Protein AF-A0A7S2DT26-F1 (afdb_monomer_lite)

Sequence (123 aa):
NGLSMVRISCQDLDKTTYVPGNEETNHKNLQAMVAFEALERGGTHLAVFVTGNNVAMAQVKATEMMAGDLSLSSRFADLTRQPGVYSNGALVKGLAGEKLEDFCRALPASFVASLVDAIVECP

Structure (mmCIF, N/CA/C/O backbone):
data_AF-A0A7S2DT26-F1
#
_entry.id   AF-A0A7S2DT26-F1
#
loop_
_atom_site.group_PDB
_atom_site.id
_atom_site.type_symbol
_atom_site.label_atom_id
_atom_site.label_alt_id
_atom_site.label_comp_id
_atom_site.label_asym_id
_atom_site.label_entity_id
_atom_site.label_seq_id
_atom_site.pdbx_PDB_ins_code
_atom_site.Cartn_x
_atom_site.Cartn_y
_atom_site.Cartn_z
_atom_site.occupancy
_atom_site.B_iso_or_equiv
_atom_site.auth_seq_id
_atom_site.auth_comp_id
_atom_site.auth_asym_id
_atom_site.auth_atom_id
_atom_site.pdbx_PDB_model_num
ATOM 1 N N . ASN A 1 1 ? -25.886 2.739 18.017 1.00 41.56 1 ASN A N 1
ATOM 2 C CA . ASN A 1 1 ? -25.414 3.419 16.784 1.00 41.56 1 ASN A CA 1
ATOM 3 C C . ASN A 1 1 ? -23.882 3.463 16.701 1.00 41.56 1 ASN A C 1
ATOM 5 O O . ASN A 1 1 ? -23.321 4.514 16.439 1.00 41.56 1 ASN A O 1
ATOM 9 N N . GLY A 1 2 ? -23.198 2.334 16.945 1.00 38.59 2 GLY A N 1
ATOM 10 C CA . GLY A 1 2 ? -21.760 2.289 17.277 1.00 38.59 2 GLY A CA 1
ATOM 11 C C . GLY A 1 2 ? -20.786 1.969 16.137 1.00 38.59 2 GLY A C 1
ATOM 12 O O . GLY A 1 2 ? -19.609 1.785 16.405 1.00 38.59 2 GLY A O 1
ATOM 13 N N . LEU A 1 3 ? -21.234 1.912 14.879 1.00 48.62 3 LEU A N 1
ATOM 14 C CA . LEU A 1 3 ? -20.340 1.811 13.712 1.00 48.62 3 LEU A CA 1
ATOM 15 C C . LEU A 1 3 ? -19.886 3.202 13.247 1.00 48.62 3 LEU A C 1
ATOM 17 O O . LEU A 1 3 ? -19.855 3.477 12.051 1.00 48.62 3 LEU A O 1
ATOM 21 N N . SER A 1 4 ? -19.623 4.122 14.178 1.00 49.50 4 SER A N 1
ATOM 22 C CA . SER A 1 4 ? -19.264 5.504 13.864 1.00 49.50 4 SER A CA 1
ATOM 23 C C . SER A 1 4 ? -17.922 5.568 13.120 1.00 49.50 4 SER A C 1
ATOM 25 O O . SER A 1 4 ? -16.864 5.694 13.724 1.00 49.50 4 SER A O 1
ATOM 27 N N . MET A 1 5 ? -18.051 5.483 11.793 1.00 70.50 5 MET A N 1
ATOM 28 C CA . MET A 1 5 ? -17.205 5.956 10.698 1.00 70.50 5 MET A CA 1
ATOM 29 C C . MET A 1 5 ? -15.756 5.456 10.658 1.00 70.50 5 MET A C 1
ATOM 31 O O . MET A 1 5 ? -14.813 6.210 10.867 1.00 70.50 5 MET A O 1
ATOM 35 N N . VAL A 1 6 ? -15.571 4.198 10.255 1.00 75.19 6 VAL A N 1
ATOM 36 C CA . VAL A 1 6 ? -14.310 3.777 9.623 1.00 75.19 6 VAL A CA 1
ATOM 37 C C . VAL A 1 6 ? -14.345 4.233 8.162 1.00 75.19 6 VAL A C 1
ATOM 39 O O . VAL A 1 6 ? -15.302 3.907 7.458 1.00 75.19 6 VAL A O 1
ATOM 42 N N . ARG A 1 7 ? -13.331 4.965 7.683 1.00 84.19 7 ARG A N 1
ATOM 43 C CA . ARG A 1 7 ? -13.142 5.197 6.238 1.00 84.19 7 ARG A CA 1
ATOM 44 C C . ARG A 1 7 ? -11.876 4.506 5.766 1.00 84.19 7 ARG A C 1
ATOM 46 O O . ARG A 1 7 ? -10.820 4.636 6.378 1.00 84.19 7 ARG A O 1
ATOM 53 N N . ILE A 1 8 ? -11.998 3.797 4.654 1.00 86.38 8 ILE A N 1
ATOM 54 C CA . ILE A 1 8 ? -10.911 3.024 4.066 1.00 86.38 8 ILE A CA 1
ATOM 55 C C . ILE A 1 8 ? -10.640 3.585 2.672 1.00 86.38 8 ILE A C 1
ATOM 57 O O . ILE A 1 8 ? -11.558 3.707 1.863 1.00 86.38 8 ILE A O 1
ATOM 61 N N . SER A 1 9 ? -9.389 3.945 2.408 1.00 90.06 9 SER A N 1
ATOM 62 C CA . SER A 1 9 ? -8.878 4.292 1.086 1.00 90.06 9 SER A CA 1
ATOM 63 C C . SER A 1 9 ? -8.171 3.066 0.519 1.00 90.06 9 SER A C 1
ATOM 65 O O . SER A 1 9 ? -7.118 2.669 1.013 1.00 90.06 9 SER A O 1
ATOM 67 N N . CYS A 1 10 ? -8.770 2.441 -0.491 1.00 91.88 10 CYS A N 1
ATOM 68 C CA . CYS A 1 10 ? -8.183 1.309 -1.199 1.00 91.88 10 CYS A CA 1
ATOM 69 C C . CYS A 1 10 ? -7.481 1.823 -2.450 1.00 91.88 10 CYS A C 1
ATOM 71 O O . CYS A 1 10 ? -8.142 2.389 -3.321 1.00 91.88 10 CYS A O 1
ATOM 73 N N . GLN A 1 11 ? -6.167 1.636 -2.544 1.00 92.56 11 GLN A N 1
ATOM 74 C CA . GLN A 1 11 ? -5.391 2.150 -3.666 1.00 92.56 11 GLN A CA 1
ATOM 75 C C . GLN A 1 11 ? -4.721 1.027 -4.432 1.00 92.56 11 GLN A C 1
ATOM 77 O O . GLN A 1 11 ? -3.982 0.231 -3.850 1.00 92.56 11 GLN A O 1
ATOM 82 N N . ASP A 1 12 ? -4.981 0.983 -5.738 1.00 95.00 12 ASP A N 1
ATOM 83 C CA . ASP A 1 12 ? -4.202 0.128 -6.617 1.00 95.00 12 ASP A CA 1
ATOM 84 C C . ASP A 1 12 ? -2.724 0.544 -6.581 1.00 95.00 12 ASP A C 1
ATOM 86 O O . ASP A 1 12 ? -2.408 1.731 -6.499 1.00 95.00 12 ASP A O 1
ATOM 90 N N . LEU A 1 13 ? -1.805 -0.419 -6.615 1.00 93.69 13 LEU A N 1
ATOM 91 C CA . LEU A 1 13 ? -0.381 -0.106 -6.517 1.00 93.69 13 LEU A CA 1
ATOM 92 C C . LEU A 1 13 ? 0.190 0.330 -7.869 1.00 93.69 13 LEU A C 1
ATOM 94 O O . LEU A 1 13 ? 0.686 1.444 -7.994 1.00 93.69 13 LEU A O 1
ATOM 98 N N . ASP A 1 14 ? 0.152 -0.527 -8.885 1.00 92.38 14 ASP A N 1
ATOM 99 C CA . ASP A 1 14 ? 0.876 -0.280 -10.135 1.00 92.38 14 ASP A CA 1
ATOM 100 C C . ASP A 1 14 ? 0.198 0.766 -11.014 1.00 92.38 14 ASP A C 1
ATOM 102 O O . ASP A 1 14 ? -0.971 0.642 -11.350 1.00 92.38 14 ASP A O 1
ATOM 106 N N . LYS A 1 15 ? 0.960 1.769 -11.462 1.00 88.00 15 LYS A N 1
ATOM 107 C CA . LYS A 1 15 ? 0.485 2.880 -12.311 1.00 88.00 15 LYS A CA 1
ATOM 108 C C . LYS A 1 15 ? -0.608 3.749 -11.670 1.00 88.00 15 LYS A C 1
ATOM 110 O O . LYS A 1 15 ? -1.123 4.639 -12.344 1.00 88.00 15 LYS A O 1
ATOM 115 N N . THR A 1 16 ? -0.907 3.530 -10.391 1.00 89.12 16 THR A N 1
ATOM 116 C CA . THR A 1 16 ? -1.846 4.324 -9.595 1.00 89.12 16 THR A CA 1
ATOM 117 C C . THR A 1 16 ? -1.086 4.993 -8.452 1.00 89.12 16 THR A C 1
ATOM 119 O O . THR A 1 16 ? -0.749 6.171 -8.560 1.00 89.12 16 THR A O 1
ATOM 122 N N . THR A 1 17 ? -0.730 4.257 -7.393 1.00 91.25 17 THR A N 1
ATOM 123 C CA . THR A 1 17 ? 0.094 4.809 -6.305 1.00 91.25 17 THR A CA 1
ATOM 124 C C . THR A 1 17 ? 1.587 4.798 -6.655 1.00 91.25 17 THR A C 1
ATOM 126 O O . THR A 1 17 ? 2.288 5.769 -6.379 1.00 91.25 17 THR A O 1
ATOM 129 N N . TYR A 1 18 ? 2.075 3.731 -7.290 1.00 94.50 18 TYR A N 1
ATOM 130 C CA . TYR A 1 18 ? 3.447 3.583 -7.775 1.00 94.50 18 TYR A CA 1
ATOM 131 C C . TYR A 1 18 ? 3.538 3.879 -9.275 1.00 94.50 18 TYR A C 1
ATOM 133 O O . TYR A 1 18 ? 2.972 3.172 -10.112 1.00 94.50 18 TYR A O 1
ATOM 141 N N . VAL A 1 19 ? 4.311 4.899 -9.622 1.00 93.50 19 VAL A N 1
ATOM 142 C CA . VAL A 1 19 ? 4.629 5.335 -10.978 1.00 93.50 19 VAL A CA 1
ATOM 143 C C . VAL A 1 19 ? 6.121 5.071 -11.236 1.00 93.50 19 VAL A C 1
ATOM 145 O O . VAL A 1 19 ? 6.978 5.744 -10.651 1.00 93.50 19 VAL A O 1
ATOM 148 N N . PRO A 1 20 ? 6.470 4.095 -12.097 1.00 90.38 20 PRO A N 1
ATOM 149 C CA . PRO A 1 20 ? 7.861 3.776 -12.405 1.00 90.38 20 PRO A CA 1
ATOM 150 C C . PRO A 1 20 ? 8.636 4.998 -12.910 1.00 90.38 20 PRO A C 1
ATOM 152 O O . PRO A 1 20 ? 8.166 5.713 -13.794 1.00 90.38 20 PRO A O 1
ATOM 155 N N . GLY A 1 21 ? 9.829 5.228 -12.357 1.00 87.69 21 GLY A N 1
ATOM 156 C CA . GLY A 1 21 ? 10.709 6.331 -12.762 1.00 87.69 21 GLY A CA 1
ATOM 157 C C . GLY A 1 21 ? 10.255 7.730 -12.324 1.00 87.69 21 GLY A C 1
ATOM 158 O O . GLY A 1 21 ? 10.843 8.711 -12.770 1.00 87.69 21 GLY A O 1
ATOM 159 N N . ASN A 1 22 ? 9.231 7.846 -11.470 1.00 91.69 22 ASN A N 1
ATOM 160 C CA . ASN A 1 22 ? 8.744 9.128 -10.960 1.00 91.69 22 ASN A CA 1
ATOM 161 C C . ASN A 1 22 ? 8.762 9.160 -9.423 1.00 91.69 22 ASN A C 1
ATOM 163 O O . ASN A 1 22 ? 7.729 9.046 -8.760 1.00 91.69 22 ASN A O 1
ATOM 167 N N . GLU A 1 23 ? 9.965 9.302 -8.863 1.00 89.50 23 GLU A N 1
ATOM 168 C CA . GLU A 1 23 ? 10.220 9.300 -7.415 1.00 89.50 23 GLU A CA 1
ATOM 169 C C . GLU A 1 23 ? 9.430 10.384 -6.672 1.00 89.50 23 GLU A C 1
ATOM 171 O O . GLU A 1 23 ? 8.857 10.115 -5.619 1.00 89.50 23 GLU A O 1
ATOM 176 N N . GLU A 1 24 ? 9.320 11.586 -7.243 1.00 90.56 24 GLU A N 1
ATOM 177 C CA . GLU A 1 24 ? 8.575 12.690 -6.631 1.00 90.56 24 GLU A CA 1
ATOM 178 C C . GLU A 1 24 ? 7.084 12.355 -6.476 1.00 90.56 24 GLU A C 1
ATOM 180 O O . GLU A 1 24 ? 6.495 12.585 -5.418 1.00 90.56 24 GLU A O 1
ATOM 185 N N . THR A 1 25 ? 6.463 11.794 -7.518 1.00 91.81 25 THR A N 1
ATOM 186 C CA . THR A 1 25 ? 5.047 11.397 -7.470 1.00 91.81 25 THR A CA 1
ATOM 187 C C . THR A 1 25 ? 4.838 10.253 -6.489 1.00 91.81 25 THR A C 1
ATOM 189 O O . THR A 1 25 ? 3.924 10.304 -5.670 1.00 91.81 25 THR A O 1
ATOM 192 N N . ASN A 1 26 ? 5.720 9.257 -6.519 1.00 92.19 26 ASN A N 1
ATOM 193 C CA . ASN A 1 26 ? 5.698 8.120 -5.604 1.00 92.19 26 ASN A CA 1
ATOM 194 C C . ASN A 1 26 ? 5.747 8.551 -4.139 1.00 92.19 26 ASN A C 1
ATOM 196 O O . ASN A 1 26 ? 4.941 8.101 -3.322 1.00 92.19 26 ASN A O 1
ATOM 200 N N . HIS A 1 27 ? 6.657 9.471 -3.835 1.00 89.81 27 HIS A N 1
ATOM 201 C CA . HIS A 1 27 ? 6.820 10.030 -2.508 1.00 89.81 27 HIS A CA 1
ATOM 202 C C . HIS A 1 27 ? 5.572 10.804 -2.061 1.00 89.81 27 HIS A C 1
ATOM 204 O O . HIS A 1 27 ? 5.030 10.545 -0.985 1.00 89.81 27 HIS A O 1
ATOM 210 N N . LYS A 1 28 ? 5.044 11.695 -2.913 1.00 91.25 28 LYS A N 1
ATOM 211 C CA . LYS A 1 28 ? 3.803 12.441 -2.632 1.00 91.25 28 LYS A CA 1
ATOM 212 C C . LYS A 1 28 ? 2.602 11.522 -2.423 1.00 91.25 28 LYS A C 1
ATOM 214 O O . LYS A 1 28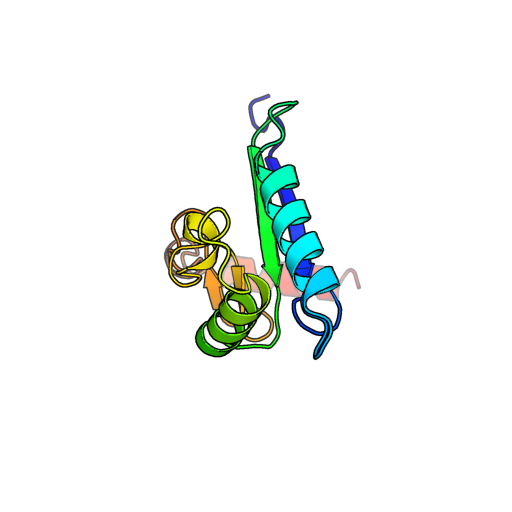 ? 1.770 11.796 -1.559 1.00 91.25 28 LYS A O 1
ATOM 219 N N . ASN A 1 29 ? 2.511 10.425 -3.171 1.00 92.31 29 ASN A N 1
ATOM 220 C CA . ASN A 1 29 ? 1.423 9.466 -3.020 1.00 92.31 29 ASN A CA 1
ATOM 221 C C . ASN A 1 29 ? 1.485 8.749 -1.661 1.00 92.31 29 ASN A C 1
ATOM 223 O O . ASN A 1 29 ? 0.457 8.640 -0.992 1.00 92.31 29 ASN A O 1
ATOM 227 N N . LEU A 1 30 ? 2.674 8.332 -1.199 1.00 90.75 30 LEU A N 1
ATOM 228 C CA . LEU A 1 30 ? 2.824 7.789 0.159 1.00 90.75 30 LEU A CA 1
ATOM 229 C C . LEU A 1 30 ? 2.475 8.825 1.228 1.00 90.75 30 LEU A C 1
ATOM 231 O O . LEU A 1 30 ? 1.748 8.510 2.171 1.00 90.75 30 LEU A O 1
ATOM 235 N N . GLN A 1 31 ? 2.943 10.065 1.075 1.00 90.44 31 GLN A N 1
ATOM 236 C CA . GLN A 1 31 ? 2.604 11.150 1.997 1.00 90.44 31 GLN A CA 1
ATOM 237 C C . GLN A 1 31 ? 1.093 11.378 2.073 1.00 90.44 31 GLN A C 1
ATOM 239 O O . GLN A 1 31 ? 0.557 11.553 3.164 1.00 90.44 31 GLN A O 1
ATOM 244 N N . ALA A 1 32 ? 0.387 11.327 0.941 1.00 91.00 32 ALA A N 1
ATOM 245 C CA . ALA A 1 32 ? -1.066 11.455 0.906 1.00 91.00 32 ALA A CA 1
ATOM 246 C C . ALA A 1 32 ? -1.770 10.312 1.656 1.00 91.00 32 ALA A C 1
ATOM 248 O O . ALA A 1 32 ? -2.749 10.560 2.361 1.00 91.00 32 ALA A O 1
ATOM 249 N N . MET A 1 33 ? -1.264 9.077 1.560 1.00 91.06 33 MET A N 1
ATOM 250 C CA . MET A 1 33 ? -1.788 7.945 2.333 1.00 91.06 33 MET A CA 1
ATOM 251 C C . MET A 1 33 ? -1.584 8.140 3.840 1.00 91.06 33 MET A C 1
ATOM 253 O O . MET A 1 33 ? -2.529 7.962 4.606 1.00 91.06 33 MET A O 1
ATOM 257 N N . VAL A 1 34 ? -0.390 8.564 4.270 1.00 89.06 34 VAL A N 1
ATOM 258 C CA . VAL A 1 34 ? -0.109 8.853 5.690 1.00 89.06 34 VAL A CA 1
ATOM 259 C C . VAL A 1 34 ? -0.968 10.010 6.196 1.00 89.06 34 VAL A C 1
ATOM 261 O O . VAL A 1 34 ? -1.552 9.927 7.274 1.00 89.06 34 VAL A O 1
ATOM 264 N N . ALA A 1 35 ? -1.105 11.072 5.401 1.00 90.31 35 ALA A N 1
ATOM 265 C CA . ALA A 1 35 ? -1.949 12.211 5.734 1.00 90.31 35 ALA A CA 1
ATOM 266 C C . ALA A 1 35 ? -3.425 11.808 5.869 1.00 90.31 35 ALA A C 1
ATOM 268 O O . ALA A 1 35 ? -4.102 12.303 6.766 1.00 90.31 35 ALA A O 1
ATOM 269 N N . PHE A 1 36 ? -3.915 10.897 5.020 1.00 89.88 36 PHE A N 1
ATOM 270 C CA . PH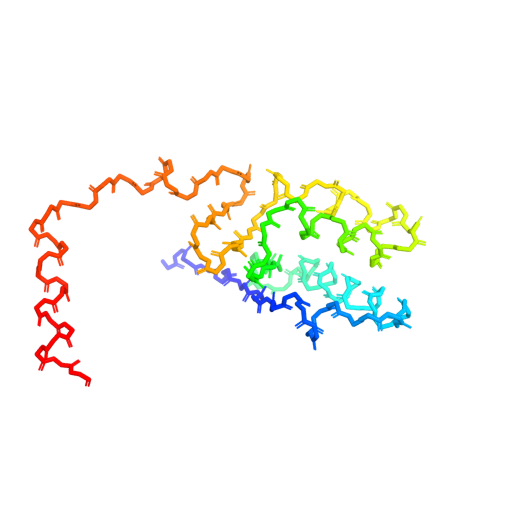E A 1 36 ? -5.265 10.346 5.129 1.00 89.88 36 PHE A CA 1
ATOM 271 C C . PHE A 1 36 ? -5.464 9.577 6.440 1.00 89.88 36 PHE A C 1
ATOM 273 O O . PHE A 1 36 ? -6.456 9.810 7.128 1.00 89.88 36 PHE A O 1
ATOM 280 N N . GLU A 1 37 ? -4.523 8.705 6.815 1.00 86.75 37 GLU A N 1
ATOM 281 C CA . GLU A 1 37 ? -4.583 7.955 8.081 1.00 86.75 37 GLU A CA 1
ATOM 282 C C . GLU A 1 37 ? -4.514 8.878 9.314 1.00 86.75 37 GLU A C 1
ATOM 284 O O . GLU A 1 37 ? -5.156 8.603 10.326 1.00 86.75 37 GLU A O 1
ATOM 289 N N . ALA A 1 38 ? -3.804 10.008 9.217 1.00 87.56 38 ALA A N 1
ATOM 290 C CA . ALA A 1 38 ? -3.657 10.991 10.293 1.00 87.56 38 ALA A CA 1
ATOM 291 C C . ALA A 1 38 ? -4.867 11.931 10.482 1.00 87.56 38 ALA A C 1
ATOM 293 O O . ALA A 1 38 ? -4.874 12.753 11.400 1.00 87.56 38 ALA A O 1
ATOM 294 N N . LEU A 1 39 ? -5.897 11.862 9.631 1.00 86.12 39 LEU A N 1
ATOM 295 C CA . LEU A 1 39 ? -7.083 12.708 9.768 1.00 86.12 39 LEU A CA 1
ATOM 296 C C . LEU A 1 39 ? -7.849 12.366 11.061 1.00 86.12 39 LEU A C 1
ATOM 298 O O . LEU A 1 39 ? -8.477 11.319 11.163 1.00 86.12 39 LEU A O 1
ATOM 302 N N . GLU A 1 40 ? -7.889 13.285 12.027 1.00 73.44 40 GLU A N 1
ATOM 303 C CA . GLU A 1 40 ? -8.559 13.068 13.327 1.00 73.44 40 GLU A CA 1
ATOM 304 C C . GLU A 1 40 ? -10.092 13.245 13.285 1.00 73.44 40 GLU A C 1
ATOM 306 O O . GLU A 1 40 ? -10.806 12.991 14.259 1.00 73.44 40 GLU A O 1
ATOM 311 N N . ARG A 1 41 ? -10.646 13.719 12.161 1.00 70.75 41 ARG A N 1
ATOM 312 C CA . ARG A 1 41 ? -12.067 14.079 12.066 1.00 70.75 41 ARG A CA 1
ATOM 313 C C . ARG A 1 41 ? -12.938 12.894 11.663 1.00 70.75 41 ARG A C 1
ATOM 315 O O . ARG A 1 41 ? -12.993 12.512 10.500 1.00 70.75 41 ARG A O 1
ATOM 322 N N . GLY A 1 42 ? -13.744 12.421 12.610 1.00 64.88 42 GLY A N 1
ATOM 323 C CA . GLY A 1 42 ? -14.895 11.571 12.319 1.00 64.88 42 GLY A CA 1
ATOM 324 C C . GLY A 1 42 ? -14.579 10.088 12.172 1.00 64.88 42 GLY A C 1
ATOM 325 O O . GLY A 1 42 ? -15.233 9.459 11.349 1.00 64.88 42 GLY A O 1
ATOM 326 N N . GLY A 1 43 ? -13.629 9.558 12.948 1.00 76.12 43 GLY A N 1
ATOM 327 C CA . GLY A 1 43 ? -13.400 8.120 13.131 1.00 76.12 43 GLY A CA 1
ATOM 328 C C . GLY A 1 43 ? -12.056 7.621 12.594 1.00 76.12 43 GLY A C 1
ATOM 329 O O . GLY A 1 43 ? -11.142 8.408 12.373 1.00 76.12 43 GLY A O 1
ATOM 330 N N . THR A 1 44 ? -11.918 6.302 12.451 1.00 80.69 44 THR A N 1
ATOM 331 C CA . THR A 1 44 ? -10.668 5.657 12.019 1.00 80.69 44 THR A CA 1
ATOM 332 C C . THR A 1 44 ? -10.495 5.769 10.507 1.00 80.69 44 THR A C 1
ATOM 334 O O . THR A 1 44 ? -11.394 5.395 9.751 1.00 80.69 44 THR A O 1
ATOM 337 N N . HIS A 1 45 ? -9.324 6.218 10.063 1.00 84.31 45 HIS A N 1
ATOM 338 C CA . HIS A 1 45 ? -8.948 6.265 8.654 1.00 84.31 45 HIS A CA 1
ATOM 339 C C . HIS A 1 45 ? -7.847 5.256 8.357 1.00 84.31 45 HIS A C 1
ATOM 341 O O . HIS A 1 45 ? -6.875 5.161 9.100 1.00 84.31 45 HIS A O 1
ATOM 347 N N . LEU A 1 46 ? -8.010 4.498 7.276 1.00 85.81 46 LEU A N 1
ATOM 348 C CA . LEU A 1 46 ? -7.056 3.472 6.872 1.00 85.81 46 LEU A CA 1
ATOM 349 C C . LEU A 1 46 ? -6.756 3.566 5.380 1.00 85.81 46 LEU A C 1
ATOM 351 O O . LEU A 1 46 ? -7.683 3.544 4.574 1.00 85.81 46 LEU A O 1
ATOM 355 N N . ALA A 1 47 ? -5.483 3.616 5.001 1.00 89.38 47 ALA A N 1
ATOM 356 C CA . ALA A 1 47 ? -5.056 3.536 3.612 1.00 89.38 47 ALA A CA 1
ATOM 357 C C . ALA A 1 47 ? -4.429 2.159 3.347 1.00 89.38 47 ALA A C 1
ATOM 359 O O . ALA A 1 47 ? -3.506 1.730 4.038 1.00 89.38 47 ALA A O 1
ATOM 360 N N . VAL A 1 48 ? -4.929 1.437 2.346 1.00 90.69 48 VAL A N 1
ATOM 361 C CA . VAL A 1 48 ? -4.485 0.072 2.034 1.00 90.69 48 VAL A CA 1
ATOM 362 C C . VAL A 1 48 ? -4.064 -0.048 0.581 1.00 90.69 48 VAL A C 1
ATOM 364 O O . VAL A 1 48 ? -4.722 0.484 -0.314 1.00 90.69 48 VAL A O 1
ATOM 367 N N . PHE A 1 49 ? -2.988 -0.798 0.346 1.00 93.00 49 PHE A N 1
ATOM 368 C CA . PHE A 1 49 ? -2.651 -1.233 -1.002 1.00 93.00 49 PHE A CA 1
ATOM 369 C C . PHE A 1 49 ? -3.557 -2.378 -1.427 1.00 93.00 49 PHE A C 1
ATOM 371 O O . PHE A 1 49 ? -3.784 -3.324 -0.671 1.00 93.00 49 PHE A O 1
ATOM 378 N N . VAL A 1 50 ? -4.026 -2.294 -2.663 1.00 94.69 50 VAL A N 1
ATOM 379 C CA . VAL A 1 50 ? -4.696 -3.358 -3.399 1.00 94.69 50 VAL A CA 1
ATOM 380 C C . VAL A 1 50 ? -3.844 -3.631 -4.624 1.00 94.69 50 VAL A C 1
ATOM 382 O O . VAL A 1 50 ? -3.479 -2.710 -5.337 1.00 94.69 50 VAL A O 1
ATOM 385 N N . THR A 1 51 ? -3.415 -4.867 -4.850 1.00 95.75 51 THR A N 1
ATOM 386 C CA . THR A 1 51 ? -2.469 -5.114 -5.939 1.00 95.75 51 THR A CA 1
ATOM 387 C C . THR A 1 51 ? -2.484 -6.553 -6.437 1.00 95.75 51 THR A C 1
ATOM 389 O O . THR A 1 51 ? -2.727 -7.503 -5.690 1.00 95.75 51 THR A O 1
ATOM 392 N N . GLY A 1 52 ? -2.159 -6.720 -7.721 1.00 94.06 52 GLY A N 1
ATOM 393 C CA . GLY A 1 52 ? -1.822 -8.017 -8.307 1.00 94.06 52 GLY A CA 1
ATOM 394 C C . GLY A 1 52 ? -0.457 -8.556 -7.874 1.00 94.06 52 GLY A C 1
ATOM 395 O O . GLY A 1 52 ? -0.192 -9.749 -8.016 1.00 94.06 52 GLY A O 1
ATOM 396 N N . ASN A 1 53 ? 0.404 -7.712 -7.301 1.00 94.00 53 ASN A N 1
ATOM 397 C CA . ASN A 1 53 ? 1.694 -8.137 -6.770 1.00 94.00 53 ASN A CA 1
ATOM 398 C C . ASN A 1 53 ? 1.520 -9.010 -5.523 1.00 94.00 53 ASN A C 1
ATOM 400 O O . ASN A 1 53 ? 0.620 -8.791 -4.712 1.00 94.00 53 ASN A O 1
ATOM 404 N N . ASN A 1 54 ? 2.428 -9.964 -5.318 1.00 91.38 54 ASN A N 1
ATOM 405 C CA . ASN A 1 54 ? 2.581 -10.568 -3.995 1.00 91.38 54 ASN A CA 1
ATOM 406 C C . ASN A 1 54 ? 3.159 -9.538 -2.998 1.00 91.38 54 ASN A C 1
ATOM 408 O O . ASN A 1 54 ? 3.684 -8.493 -3.391 1.00 91.38 54 ASN A O 1
ATOM 412 N N . VAL A 1 55 ? 3.080 -9.840 -1.698 1.00 89.25 55 VAL A N 1
ATOM 413 C CA . VAL A 1 55 ? 3.513 -8.909 -0.639 1.00 89.25 55 VAL A CA 1
ATOM 414 C C . VAL A 1 55 ? 4.992 -8.519 -0.746 1.00 89.25 55 VAL A C 1
ATOM 416 O O . VAL A 1 55 ? 5.338 -7.378 -0.463 1.00 89.25 55 VAL A O 1
ATOM 419 N N . ALA A 1 56 ? 5.860 -9.421 -1.216 1.00 89.56 56 ALA A N 1
ATOM 420 C CA . ALA A 1 56 ? 7.289 -9.147 -1.361 1.00 89.56 56 ALA A CA 1
ATOM 421 C C . ALA A 1 56 ? 7.566 -8.132 -2.482 1.00 89.56 56 ALA A C 1
ATOM 423 O O . ALA A 1 56 ? 8.315 -7.180 -2.288 1.00 89.56 56 ALA A O 1
ATOM 424 N N . MET A 1 57 ? 6.918 -8.280 -3.639 1.00 93.56 57 MET A N 1
ATOM 425 C CA . MET A 1 57 ? 7.019 -7.313 -4.737 1.00 93.56 57 MET A CA 1
ATOM 426 C C . MET A 1 57 ? 6.399 -5.962 -4.364 1.00 93.56 57 MET A C 1
ATOM 428 O O . MET A 1 57 ? 6.951 -4.917 -4.704 1.00 93.56 57 MET A O 1
ATOM 432 N N . ALA A 1 58 ? 5.276 -5.975 -3.640 1.00 93.25 58 ALA A N 1
ATOM 433 C CA . ALA A 1 58 ? 4.680 -4.756 -3.106 1.00 93.25 58 ALA A CA 1
ATOM 434 C C . ALA A 1 58 ? 5.627 -4.052 -2.117 1.00 93.25 58 ALA A C 1
ATOM 436 O O . ALA A 1 58 ? 5.742 -2.830 -2.155 1.00 93.25 58 ALA A O 1
ATOM 437 N N . GLN A 1 59 ? 6.347 -4.813 -1.282 1.00 91.31 59 GLN A N 1
ATOM 438 C CA . GLN A 1 59 ? 7.328 -4.276 -0.336 1.00 91.31 59 GLN A CA 1
ATOM 439 C C . GLN A 1 59 ? 8.483 -3.582 -1.054 1.00 91.31 59 GLN A C 1
ATOM 441 O O . GLN A 1 59 ? 8.867 -2.493 -0.647 1.00 91.31 59 GLN A O 1
ATOM 446 N N . VAL A 1 60 ? 9.019 -4.176 -2.126 1.00 91.88 60 VAL A N 1
ATOM 447 C CA . VAL A 1 60 ? 10.095 -3.555 -2.918 1.00 91.88 60 VAL A CA 1
ATOM 448 C C . VAL A 1 60 ? 9.651 -2.193 -3.449 1.00 91.88 60 VAL A C 1
ATOM 450 O O . VAL A 1 60 ? 10.342 -1.202 -3.235 1.00 91.88 60 VAL A O 1
ATOM 453 N N . LYS A 1 61 ? 8.458 -2.119 -4.047 1.00 93.19 61 LYS A N 1
ATOM 454 C CA . LYS A 1 61 ? 7.907 -0.861 -4.570 1.00 93.19 61 LYS A CA 1
ATOM 455 C C . LYS A 1 61 ? 7.672 0.156 -3.461 1.00 93.19 61 LYS A C 1
ATOM 457 O O . LYS A 1 61 ? 8.085 1.296 -3.598 1.00 93.19 61 LYS A O 1
ATOM 462 N N . ALA A 1 62 ? 7.082 -0.248 -2.337 1.00 91.19 62 ALA A N 1
ATOM 463 C CA . ALA A 1 62 ? 6.910 0.644 -1.193 1.00 91.19 62 ALA A CA 1
ATOM 464 C C . ALA A 1 62 ? 8.259 1.186 -0.683 1.00 91.19 62 ALA A C 1
ATOM 466 O O . ALA A 1 62 ? 8.368 2.376 -0.399 1.00 91.19 62 ALA A O 1
ATOM 467 N N . THR A 1 63 ? 9.303 0.351 -0.644 1.00 89.31 63 THR A N 1
ATOM 468 C CA . THR A 1 63 ? 10.670 0.768 -0.301 1.00 89.31 63 THR A CA 1
ATOM 469 C C . THR A 1 63 ? 11.232 1.795 -1.280 1.00 89.31 63 THR A C 1
ATOM 471 O O . THR A 1 63 ? 11.789 2.801 -0.843 1.00 89.31 63 THR A O 1
ATOM 474 N N . GLU A 1 64 ? 11.050 1.594 -2.584 1.00 90.25 64 GLU A N 1
ATOM 475 C CA . GLU A 1 64 ? 11.448 2.567 -3.608 1.00 90.25 64 GLU A CA 1
ATOM 476 C C . GLU A 1 64 ? 10.691 3.892 -3.458 1.00 90.25 64 GLU A C 1
ATOM 478 O O . GLU A 1 64 ? 11.292 4.962 -3.509 1.00 90.25 64 GLU A O 1
ATOM 483 N N . MET A 1 65 ? 9.380 3.831 -3.213 1.00 90.81 65 MET A N 1
ATOM 484 C CA . MET A 1 65 ? 8.527 5.013 -3.064 1.00 90.81 65 MET A CA 1
ATOM 485 C C . MET A 1 65 ? 8.890 5.872 -1.852 1.00 90.81 65 MET A C 1
ATOM 487 O O . MET A 1 65 ? 8.665 7.081 -1.871 1.00 90.81 65 MET A O 1
ATOM 491 N N . MET A 1 66 ? 9.452 5.269 -0.801 1.00 87.75 66 MET A N 1
ATOM 492 C CA . MET A 1 66 ? 9.942 6.019 0.354 1.00 87.75 66 MET A CA 1
ATOM 493 C C . MET A 1 66 ? 11.176 6.856 0.017 1.00 87.75 66 MET A C 1
ATOM 495 O O . MET A 1 66 ? 11.414 7.846 0.700 1.00 87.75 66 MET A O 1
ATOM 499 N N . ALA A 1 67 ? 11.951 6.492 -1.013 1.00 81.38 67 ALA A N 1
ATOM 500 C CA . ALA A 1 67 ? 13.148 7.216 -1.451 1.00 81.38 67 ALA A CA 1
ATOM 501 C C . ALA A 1 67 ? 14.127 7.564 -0.300 1.00 81.38 67 ALA A C 1
ATOM 503 O O . ALA A 1 67 ? 14.782 8.602 -0.308 1.00 81.38 67 ALA A O 1
ATOM 504 N N . GLY A 1 68 ? 14.211 6.703 0.723 1.00 75.12 68 GLY A N 1
ATOM 505 C CA . GLY A 1 68 ? 15.049 6.920 1.909 1.00 75.12 68 GLY A CA 1
ATOM 506 C C . GLY A 1 68 ? 14.455 7.836 2.990 1.00 75.12 68 GLY A C 1
ATOM 507 O O . GLY A 1 68 ? 15.111 8.058 4.006 1.00 75.12 68 GLY A O 1
ATOM 508 N N . ASP A 1 69 ? 13.223 8.330 2.830 1.00 79.81 69 ASP A N 1
ATOM 509 C CA . ASP A 1 69 ? 12.521 9.080 3.872 1.00 79.81 69 ASP A CA 1
ATOM 510 C C . ASP A 1 69 ? 12.086 8.156 5.020 1.00 79.81 69 ASP A C 1
ATOM 512 O O . ASP A 1 69 ? 11.083 7.435 4.963 1.00 79.81 69 ASP A O 1
ATOM 516 N N . LEU A 1 70 ? 12.857 8.209 6.107 1.00 71.38 70 LEU A N 1
ATOM 517 C CA . LEU A 1 70 ? 12.624 7.413 7.307 1.00 71.38 70 LEU A CA 1
ATOM 518 C C . LEU A 1 70 ? 11.357 7.824 8.069 1.00 71.38 70 LEU A C 1
ATOM 520 O O . LEU A 1 70 ? 10.855 7.023 8.858 1.00 71.38 70 LEU A O 1
ATOM 524 N N . SER A 1 71 ? 10.806 9.018 7.834 1.00 71.19 71 SER A N 1
ATOM 525 C CA . SER A 1 71 ? 9.563 9.457 8.480 1.00 71.19 71 SER A CA 1
ATOM 526 C C . SER A 1 71 ? 8.340 8.682 7.976 1.00 71.19 71 SER A C 1
ATOM 528 O O . SER A 1 71 ? 7.424 8.405 8.747 1.00 71.19 71 SER A O 1
ATOM 530 N N . LEU A 1 72 ? 8.375 8.241 6.715 1.00 69.75 72 LEU A N 1
ATOM 531 C CA . LEU A 1 72 ? 7.374 7.361 6.104 1.00 69.75 72 LEU A CA 1
ATOM 532 C C . LEU A 1 72 ? 7.670 5.872 6.374 1.00 69.75 72 LEU A C 1
ATOM 534 O O . LEU A 1 72 ? 6.805 5.014 6.175 1.00 69.75 72 LEU A O 1
ATOM 538 N N . SER A 1 73 ? 8.881 5.562 6.860 1.00 64.50 73 SER A N 1
ATOM 539 C CA . SER A 1 73 ? 9.374 4.187 6.981 1.00 64.50 73 SER A CA 1
ATOM 540 C C . SER A 1 73 ? 8.615 3.327 7.967 1.00 64.50 73 SER A C 1
ATOM 542 O O . SER A 1 73 ? 8.347 2.180 7.657 1.00 64.50 73 SER A O 1
ATOM 544 N N . SER A 1 74 ? 8.179 3.830 9.117 1.00 65.50 74 SER A N 1
ATOM 545 C CA . SER A 1 74 ? 7.555 2.960 10.126 1.00 65.50 74 SER A CA 1
ATOM 546 C C . SER A 1 74 ? 6.278 2.263 9.626 1.00 65.50 74 SER A C 1
ATOM 548 O O . SER A 1 74 ? 6.007 1.125 10.011 1.00 65.50 74 SER A O 1
ATOM 550 N N . ARG A 1 75 ? 5.521 2.908 8.726 1.00 70.50 75 ARG A N 1
ATOM 551 C CA . ARG A 1 75 ? 4.266 2.388 8.160 1.00 70.50 75 ARG A CA 1
ATOM 552 C C . ARG A 1 75 ? 4.470 1.466 6.959 1.00 70.50 75 ARG A C 1
ATOM 554 O O . ARG A 1 75 ? 3.703 0.518 6.795 1.00 70.50 75 ARG A O 1
ATOM 561 N N . PHE A 1 76 ? 5.464 1.743 6.119 1.00 79.31 76 PHE A N 1
ATOM 562 C CA . PHE A 1 76 ? 5.702 1.021 4.863 1.00 79.31 76 PHE A CA 1
ATOM 563 C C . PHE A 1 76 ? 6.974 0.156 4.876 1.00 79.31 76 PHE A C 1
ATOM 565 O O . PHE A 1 76 ? 7.239 -0.541 3.899 1.00 79.31 76 PHE A O 1
ATOM 572 N N . ALA A 1 77 ? 7.736 0.139 5.975 1.00 77.38 77 ALA A N 1
ATOM 573 C CA . ALA A 1 77 ? 8.931 -0.697 6.140 1.00 77.38 77 ALA A CA 1
ATOM 574 C C . ALA A 1 77 ? 8.612 -2.190 6.164 1.00 77.38 77 ALA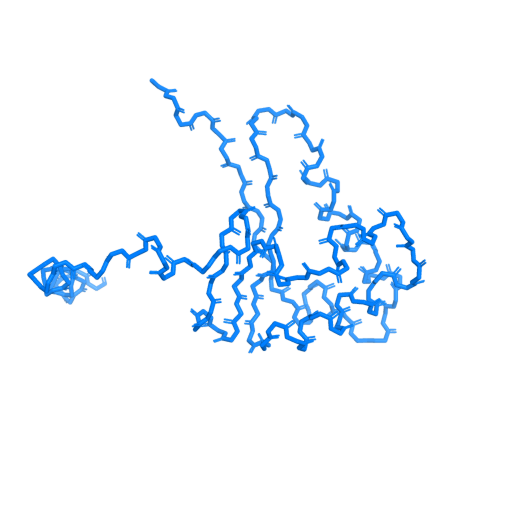 A C 1
ATOM 576 O O . ALA A 1 77 ? 9.473 -2.993 5.818 1.00 77.38 77 ALA A O 1
ATOM 577 N N . ASP A 1 78 ? 7.400 -2.556 6.586 1.00 84.88 78 ASP A N 1
ATOM 578 C CA . ASP A 1 78 ? 6.986 -3.951 6.645 1.00 84.88 78 ASP A CA 1
ATOM 579 C C . ASP A 1 78 ? 5.497 -4.124 6.324 1.00 84.88 78 ASP A C 1
ATOM 581 O O . ASP A 1 78 ? 4.633 -4.183 7.202 1.00 84.88 78 ASP A O 1
ATOM 585 N N . LEU A 1 79 ? 5.194 -4.259 5.035 1.00 86.81 79 LEU A N 1
ATOM 586 C CA . LEU A 1 79 ? 3.866 -4.576 4.520 1.00 86.81 79 LEU A CA 1
ATOM 587 C C . LEU A 1 79 ? 3.360 -5.945 4.991 1.00 86.81 79 LEU A C 1
ATOM 589 O O . LEU A 1 79 ? 2.157 -6.196 4.949 1.00 86.81 79 LEU A O 1
ATOM 593 N N . THR A 1 80 ? 4.223 -6.833 5.500 1.00 80.88 80 THR A N 1
ATOM 594 C CA . THR A 1 80 ? 3.774 -8.099 6.095 1.00 80.88 80 THR A CA 1
ATOM 595 C C . THR A 1 80 ? 3.094 -7.904 7.451 1.00 80.88 80 THR A C 1
ATOM 597 O O . THR A 1 80 ? 2.496 -8.844 7.970 1.00 80.88 80 THR A O 1
ATOM 600 N N . ARG A 1 81 ? 3.091 -6.693 8.007 1.00 78.88 81 ARG A N 1
ATOM 601 C CA . ARG A 1 81 ? 2.388 -6.369 9.259 1.00 78.88 81 ARG A CA 1
ATOM 602 C C . ARG A 1 81 ? 1.254 -5.371 9.070 1.00 78.88 81 ARG A C 1
ATOM 604 O O . ARG A 1 81 ? 0.595 -5.007 10.036 1.00 78.88 81 ARG A O 1
ATOM 611 N N . GLN A 1 82 ? 1.018 -4.959 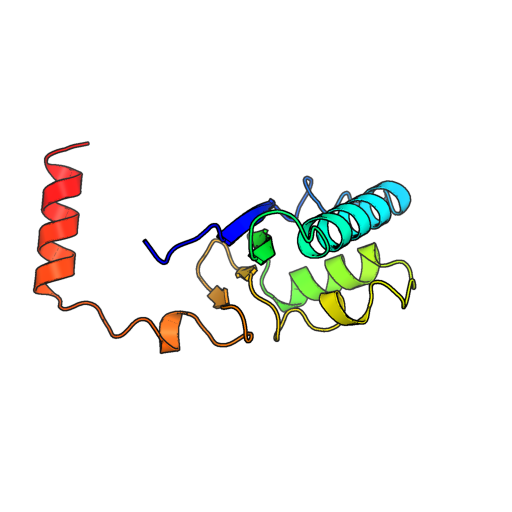7.830 1.00 82.62 82 GLN A N 1
ATOM 612 C CA . GLN A 1 82 ? 0.041 -3.941 7.486 1.00 82.62 82 GLN A CA 1
ATOM 613 C C . GLN A 1 82 ? -1.178 -4.557 6.800 1.00 82.62 82 GLN A C 1
ATOM 615 O O . GLN A 1 82 ? -1.064 -5.615 6.166 1.00 82.62 82 GLN A O 1
ATOM 620 N N . PRO A 1 83 ? -2.344 -3.904 6.902 1.00 86.38 83 PRO A N 1
ATOM 621 C CA . PRO A 1 83 ? -3.499 -4.279 6.112 1.00 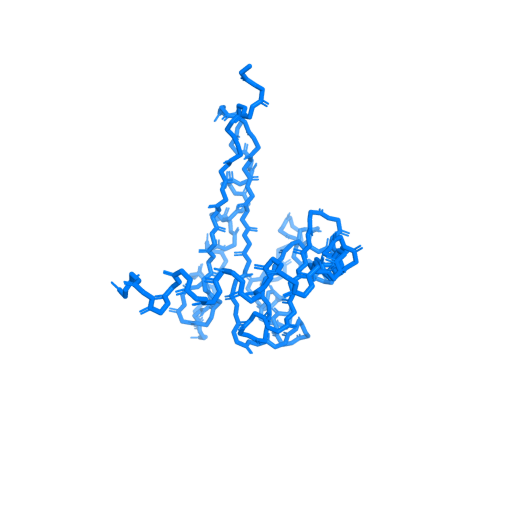86.38 83 PRO A CA 1
ATOM 622 C C . PRO A 1 83 ? -3.243 -4.034 4.625 1.00 86.38 83 PRO A C 1
ATOM 624 O O . PRO A 1 83 ? -2.606 -3.054 4.229 1.00 86.38 83 PRO A O 1
ATOM 627 N N . GLY A 1 84 ? -3.772 -4.927 3.798 1.00 90.06 84 GLY A N 1
ATOM 628 C CA . GLY A 1 84 ? -3.584 -4.869 2.356 1.00 90.06 84 GLY A CA 1
ATOM 629 C C . GLY A 1 84 ? -4.181 -6.066 1.636 1.00 90.06 84 GLY A C 1
ATOM 630 O O . GLY A 1 84 ? -4.455 -7.108 2.235 1.00 90.06 84 GLY A O 1
ATOM 631 N N . VAL A 1 85 ? -4.376 -5.903 0.335 1.00 92.12 85 VAL A N 1
ATOM 632 C CA . VAL A 1 85 ? -4.88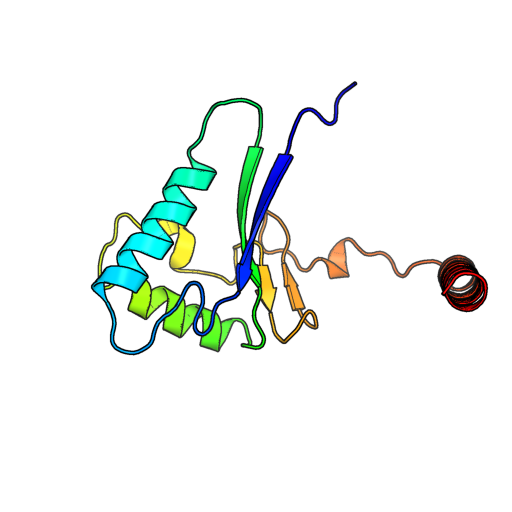5 -6.922 -0.579 1.00 92.12 85 VAL A CA 1
ATOM 633 C C . VAL A 1 85 ? -3.812 -7.179 -1.628 1.00 92.12 85 VAL A C 1
ATOM 635 O O . VAL A 1 85 ? -3.408 -6.273 -2.354 1.00 92.12 85 VAL A O 1
ATOM 638 N N . TYR A 1 86 ? -3.346 -8.417 -1.711 1.00 91.75 86 TYR A N 1
ATOM 639 C CA . TYR A 1 86 ? -2.224 -8.830 -2.547 1.00 91.75 86 TYR A CA 1
ATOM 640 C C . TYR A 1 86 ? -2.642 -9.978 -3.459 1.00 91.75 86 TYR A C 1
ATOM 642 O O . TYR A 1 86 ? -3.637 -10.665 -3.211 1.00 91.75 86 TYR A O 1
ATOM 650 N N . SER A 1 87 ? -1.857 -10.205 -4.511 1.00 92.94 87 SER A N 1
ATOM 651 C CA . SER A 1 87 ? -2.060 -11.303 -5.458 1.00 92.94 87 SER A CA 1
ATOM 652 C C . SER A 1 87 ? -3.494 -11.351 -6.006 1.00 92.94 87 SER A C 1
ATOM 654 O O . SER A 1 87 ? -4.109 -12.413 -6.048 1.00 92.94 87 SER A O 1
ATOM 656 N N . ASN A 1 88 ? -4.040 -10.192 -6.397 1.00 90.56 88 ASN A N 1
ATOM 657 C CA . ASN A 1 88 ? -5.412 -10.036 -6.908 1.00 90.56 88 ASN A CA 1
ATOM 658 C C . ASN A 1 88 ? -6.499 -10.511 -5.926 1.00 90.56 88 ASN A C 1
ATOM 660 O O . ASN A 1 88 ? -7.530 -11.035 -6.338 1.00 90.56 88 ASN A O 1
ATOM 664 N N . GLY A 1 89 ? -6.265 -10.355 -4.622 1.00 87.00 89 GLY A N 1
ATOM 665 C CA . GLY A 1 89 ? -7.205 -10.787 -3.586 1.00 87.00 89 GLY A CA 1
ATOM 666 C C . GLY A 1 89 ? -6.981 -12.205 -3.075 1.00 87.00 89 GLY A C 1
ATOM 667 O O . GLY A 1 89 ? -7.644 -12.596 -2.121 1.00 87.00 89 GLY A O 1
ATOM 668 N N . ALA A 1 90 ? -6.020 -12.951 -3.631 1.00 85.50 90 ALA A N 1
ATOM 669 C CA . ALA A 1 90 ? -5.653 -14.269 -3.112 1.00 85.50 90 ALA A CA 1
ATOM 670 C C . ALA A 1 90 ? -4.999 -14.208 -1.720 1.00 85.50 90 ALA A C 1
ATOM 672 O O . ALA A 1 90 ? -4.959 -15.215 -1.025 1.00 85.50 90 ALA A O 1
ATOM 673 N N . LEU A 1 91 ? -4.480 -13.044 -1.315 1.00 84.06 91 LEU A N 1
ATOM 674 C CA . LEU A 1 91 ? -3.999 -12.797 0.041 1.00 84.06 91 LEU A CA 1
ATOM 675 C C . LEU A 1 91 ? -4.577 -11.478 0.555 1.00 84.06 91 LEU A C 1
ATOM 677 O O . LEU A 1 91 ? -4.318 -10.419 -0.013 1.00 84.06 91 LEU A O 1
ATOM 681 N N . VAL A 1 92 ? -5.298 -11.532 1.673 1.00 86.50 92 VAL A N 1
ATOM 682 C CA . VAL A 1 92 ? -5.847 -10.349 2.347 1.00 86.50 92 VAL A CA 1
ATOM 683 C C . VAL A 1 92 ? -5.324 -10.286 3.779 1.00 86.50 92 VAL A C 1
ATOM 685 O O . VAL A 1 92 ? -5.381 -11.271 4.516 1.00 86.50 92 VAL A O 1
ATOM 688 N N . LYS A 1 93 ? -4.821 -9.118 4.180 1.00 82.81 93 LYS A N 1
ATOM 689 C CA . LYS A 1 93 ? -4.292 -8.842 5.520 1.00 82.81 93 LYS A CA 1
ATOM 690 C C . LYS A 1 93 ? -5.165 -7.814 6.236 1.00 82.81 93 LYS A C 1
ATOM 692 O O . LYS A 1 93 ? -5.518 -6.791 5.650 1.00 82.81 93 LYS A O 1
ATOM 697 N N . GLY A 1 94 ? -5.495 -8.088 7.497 1.00 80.00 94 GLY A N 1
ATOM 698 C CA . GLY A 1 94 ? -6.271 -7.201 8.368 1.00 80.00 94 GLY A CA 1
ATOM 699 C C . GLY A 1 94 ? -5.426 -6.156 9.111 1.00 80.00 94 GLY A C 1
ATOM 700 O O . GLY A 1 94 ? -4.221 -6.038 8.895 1.00 80.00 94 GLY A O 1
ATOM 701 N N . LEU A 1 95 ? -6.065 -5.413 10.026 1.00 69.81 95 LEU A N 1
ATOM 702 C CA . LEU A 1 95 ? -5.500 -4.278 10.786 1.00 69.81 95 LEU A CA 1
ATOM 703 C C . LEU A 1 95 ? -4.249 -4.605 11.633 1.00 69.81 95 LEU A C 1
ATOM 705 O O . LEU A 1 95 ? -3.541 -3.686 12.029 1.00 69.81 95 LEU A O 1
ATOM 709 N N . ALA A 1 96 ? -3.962 -5.885 11.888 1.00 64.25 96 ALA A N 1
ATOM 710 C CA . ALA A 1 96 ? -2.773 -6.353 12.612 1.00 64.25 96 ALA A CA 1
ATOM 711 C C . ALA A 1 96 ? -1.803 -7.172 11.734 1.00 64.25 96 ALA A C 1
ATOM 713 O O . ALA A 1 96 ? -0.927 -7.868 12.244 1.00 64.25 96 ALA A O 1
ATOM 714 N N . GLY A 1 97 ? -1.985 -7.161 10.409 1.00 56.66 97 GLY A N 1
ATOM 715 C CA . GLY A 1 97 ? -1.221 -8.007 9.490 1.00 56.66 97 GLY A CA 1
ATOM 716 C C . GLY A 1 97 ? -1.584 -9.496 9.552 1.00 56.66 97 GLY A C 1
ATOM 717 O O . GLY A 1 97 ? -1.016 -10.290 8.801 1.00 56.66 97 GLY A O 1
ATOM 718 N N . GLU A 1 98 ? -2.542 -9.875 10.394 1.00 58.03 98 GLU A N 1
ATOM 719 C CA . GLU A 1 98 ? -3.120 -11.217 10.444 1.00 58.03 98 GLU A CA 1
ATOM 720 C C . GLU A 1 98 ? -3.868 -11.511 9.136 1.00 58.03 98 GLU A C 1
ATOM 722 O O . GLU A 1 98 ? -4.439 -10.602 8.513 1.00 58.03 98 GLU A O 1
ATOM 727 N N . LYS A 1 99 ? -3.818 -12.764 8.667 1.00 52.94 99 LYS A N 1
ATOM 728 C CA . LYS A 1 99 ? -4.529 -13.150 7.446 1.00 52.94 99 LYS A CA 1
ATOM 729 C C . LYS A 1 99 ? -6.022 -13.045 7.716 1.00 52.94 99 LYS A C 1
ATOM 731 O O . LYS A 1 99 ? -6.504 -13.519 8.740 1.00 52.94 99 LYS A O 1
ATOM 736 N N . LEU A 1 100 ? -6.772 -12.469 6.781 1.00 47.41 100 LEU A N 1
ATOM 737 C CA . LEU A 1 100 ? -8.230 -12.424 6.906 1.00 47.41 100 LEU A CA 1
ATOM 738 C C . LEU A 1 100 ? -8.823 -13.844 6.994 1.00 47.41 100 LEU A C 1
ATOM 740 O O . LEU A 1 100 ? -9.814 -14.051 7.680 1.00 47.41 100 LEU A O 1
ATOM 744 N N . GLU A 1 101 ? -8.160 -14.820 6.366 1.00 49.81 101 GLU A N 1
ATOM 745 C CA . GLU A 1 101 ? -8.458 -16.258 6.431 1.00 49.81 101 GLU A CA 1
ATOM 746 C C . GLU A 1 101 ? -8.508 -16.807 7.866 1.00 49.81 101 GLU A C 1
ATOM 748 O O . GLU A 1 101 ? -9.323 -17.680 8.146 1.00 49.81 101 GLU A O 1
ATOM 753 N N . ASP A 1 102 ? -7.710 -16.262 8.791 1.00 50.28 102 ASP A N 1
ATOM 754 C CA . ASP A 1 102 ? -7.705 -16.698 10.194 1.00 50.28 102 ASP A CA 1
ATOM 755 C C . ASP A 1 102 ? -8.967 -16.214 10.947 1.00 50.28 102 ASP A C 1
ATOM 757 O O . ASP A 1 102 ? -9.401 -16.833 11.922 1.00 50.28 102 ASP A O 1
ATOM 761 N N . PHE A 1 103 ? -9.610 -15.141 10.463 1.00 42.69 103 PHE A N 1
ATOM 762 C CA . PHE A 1 103 ? -10.890 -14.619 10.968 1.00 42.69 103 PHE A CA 1
ATOM 763 C C . PHE A 1 103 ? -12.102 -15.149 10.198 1.00 42.69 103 PHE A C 1
ATOM 765 O O . PHE A 1 103 ? -13.193 -15.292 10.762 1.00 42.69 103 PHE A O 1
ATOM 772 N N . CYS A 1 104 ? -11.929 -15.451 8.914 1.00 44.97 104 CYS A N 1
ATOM 773 C CA . CYS A 1 104 ? -12.922 -16.118 8.094 1.00 44.97 104 CYS A CA 1
ATOM 774 C C . CYS A 1 104 ? -12.969 -17.596 8.489 1.00 44.97 104 CYS A C 1
ATOM 776 O O . CYS A 1 104 ? -12.414 -18.456 7.808 1.00 44.97 104 CYS A O 1
ATOM 778 N N . ARG A 1 105 ? -13.697 -17.921 9.568 1.00 54.53 105 ARG A N 1
ATOM 779 C CA . ARG A 1 105 ? -14.205 -19.293 9.721 1.00 54.53 105 ARG A CA 1
ATOM 780 C C . ARG A 1 105 ? -14.848 -19.679 8.397 1.00 54.53 105 ARG A C 1
ATOM 782 O O . ARG A 1 105 ? -15.626 -18.884 7.865 1.00 54.53 105 ARG A O 1
ATOM 789 N N . ALA A 1 106 ? -14.523 -20.871 7.892 1.00 58.84 106 ALA A N 1
ATOM 790 C CA . ALA A 1 106 ? -15.171 -21.413 6.707 1.00 58.84 106 ALA A CA 1
ATOM 791 C C . ALA A 1 106 ? -16.677 -21.164 6.831 1.00 58.84 106 ALA A C 1
ATOM 793 O O . ALA A 1 106 ? -17.307 -21.601 7.802 1.00 58.84 106 ALA A O 1
ATOM 794 N N . LEU A 1 107 ? -17.222 -20.372 5.906 1.00 64.19 107 LEU A N 1
ATOM 795 C CA . LEU A 1 107 ? -18.648 -20.096 5.910 1.00 64.19 107 LEU A CA 1
ATOM 796 C C . LEU A 1 107 ? -19.362 -21.444 5.761 1.00 64.19 107 LEU A C 1
ATOM 798 O O . LEU A 1 107 ? -18.906 -22.280 4.972 1.00 64.19 107 LEU A O 1
ATOM 802 N N . PRO A 1 108 ? -20.442 -21.700 6.518 1.00 76.19 108 PRO A N 1
ATOM 803 C CA . PRO A 1 108 ? -21.190 -22.939 6.375 1.00 76.19 108 PRO A CA 1
ATOM 804 C C . PRO A 1 108 ? -21.538 -23.169 4.903 1.00 76.19 108 PRO A C 1
ATOM 806 O O . PRO A 1 108 ? -21.996 -22.247 4.231 1.00 76.19 108 PRO A O 1
ATOM 809 N N . ALA A 1 109 ? -21.334 -24.387 4.399 1.00 73.00 109 ALA A N 1
ATOM 810 C CA . ALA A 1 109 ? -21.551 -24.698 2.983 1.00 73.00 109 ALA A CA 1
ATOM 811 C C . ALA A 1 109 ? -22.965 -24.319 2.504 1.00 73.00 109 ALA A C 1
ATOM 813 O O . ALA A 1 109 ? -23.139 -23.875 1.374 1.00 73.00 109 ALA A O 1
ATOM 814 N N . SER A 1 110 ? -23.958 -24.417 3.395 1.00 76.56 110 SER A N 1
ATOM 815 C CA . SER A 1 110 ? -25.328 -23.968 3.145 1.00 76.56 110 SER A CA 1
ATOM 816 C C . SER A 1 110 ? -25.427 -22.467 2.870 1.00 76.56 110 SER A C 1
ATOM 818 O O . SER A 1 110 ? -26.133 -22.067 1.956 1.00 76.56 110 SER A O 1
ATOM 820 N N . PHE A 1 111 ? -24.695 -21.638 3.614 1.00 71.94 111 PHE A N 1
ATOM 821 C CA . PHE A 1 111 ? -24.668 -20.191 3.409 1.00 71.94 111 PHE A CA 1
ATOM 822 C C . PHE A 1 111 ? -24.026 -19.825 2.067 1.00 71.94 111 PHE A C 1
ATOM 824 O O . PHE A 1 111 ? -24.542 -18.970 1.353 1.00 71.94 111 PHE A O 1
ATOM 831 N N . VAL A 1 112 ? -22.924 -20.491 1.704 1.00 76.19 112 VAL A N 1
ATOM 832 C CA . VAL A 1 112 ? -22.243 -20.259 0.419 1.00 76.19 112 VAL A CA 1
ATOM 833 C C . VAL A 1 112 ? -23.141 -20.657 -0.752 1.00 76.19 112 VAL A C 1
ATOM 835 O O . VAL A 1 112 ? -23.264 -19.884 -1.696 1.00 76.19 112 VAL A O 1
ATOM 838 N N . ALA A 1 113 ? -23.811 -21.811 -0.671 1.00 75.88 113 ALA A N 1
ATOM 839 C CA . ALA A 1 113 ? -24.760 -22.254 -1.691 1.00 75.88 113 ALA A CA 1
ATOM 840 C C . ALA A 1 113 ? -25.913 -21.251 -1.869 1.00 75.88 113 ALA A C 1
ATOM 842 O O . ALA A 1 113 ? -26.141 -20.778 -2.975 1.00 75.88 113 ALA A O 1
ATOM 843 N N . SER A 1 114 ? -26.553 -20.823 -0.774 1.00 70.25 114 SER A N 1
ATOM 844 C CA . SER A 1 114 ? -27.650 -19.849 -0.844 1.00 70.25 114 SER A CA 1
ATOM 845 C C . SER A 1 114 ? -27.221 -18.472 -1.363 1.00 70.25 114 SER A C 1
ATOM 847 O O . SER A 1 114 ? -28.012 -17.794 -2.011 1.00 70.25 114 SER A O 1
ATOM 849 N N . LEU A 1 115 ? -25.985 -18.041 -1.090 1.00 59.03 115 LEU A N 1
ATOM 850 C CA . LEU A 1 115 ? -25.455 -16.785 -1.625 1.00 59.03 115 LEU A CA 1
ATOM 851 C C . LEU A 1 115 ? -25.214 -16.873 -3.137 1.00 59.03 115 LEU A C 1
ATOM 853 O O . LEU A 1 115 ? -25.519 -15.927 -3.857 1.00 59.03 115 LEU A O 1
ATOM 857 N N . VAL A 1 116 ? -24.676 -17.999 -3.615 1.00 72.00 116 VAL A N 1
ATOM 858 C CA . VAL A 1 116 ? -24.461 -18.243 -5.049 1.00 72.00 116 VAL A CA 1
ATOM 859 C C . VAL A 1 116 ? -25.796 -18.292 -5.786 1.00 72.00 116 VAL A C 1
ATOM 861 O O . VAL A 1 116 ? -25.938 -17.608 -6.796 1.00 72.00 116 VAL A O 1
ATOM 864 N N . ASP A 1 117 ? -26.781 -19.016 -5.254 1.00 75.31 117 ASP A N 1
ATOM 865 C CA . ASP A 1 117 ? -28.119 -19.101 -5.845 1.00 75.31 117 ASP A CA 1
ATOM 866 C C . ASP A 1 117 ? -28.765 -17.709 -5.946 1.00 75.31 117 ASP A C 1
ATOM 868 O O . ASP A 1 117 ? -29.250 -17.324 -7.007 1.00 75.31 117 ASP A O 1
ATOM 872 N N . ALA A 1 118 ? -28.663 -16.892 -4.892 1.00 64.81 118 ALA A N 1
ATOM 873 C CA . ALA A 1 118 ? -29.194 -15.529 -4.892 1.00 64.81 118 ALA A CA 1
ATOM 874 C C . ALA A 1 118 ? -28.513 -14.596 -5.915 1.00 64.81 118 ALA A C 1
ATOM 876 O O . ALA A 1 118 ? -29.175 -13.733 -6.488 1.00 64.81 118 ALA A O 1
ATOM 877 N N . ILE A 1 119 ? -27.205 -14.752 -6.156 1.00 65.00 119 ILE A N 1
ATOM 878 C CA . ILE A 1 119 ? -26.463 -13.974 -7.167 1.00 65.00 119 ILE A CA 1
ATOM 879 C C . ILE A 1 119 ? -26.842 -14.418 -8.586 1.00 65.00 119 ILE A C 1
ATOM 881 O O . ILE A 1 119 ? -26.922 -13.595 -9.492 1.00 65.00 119 ILE A O 1
ATOM 885 N N . VAL A 1 120 ? -27.081 -15.714 -8.792 1.00 71.12 120 VAL A N 1
ATOM 886 C CA . VAL A 1 120 ? -27.501 -16.257 -10.092 1.00 71.12 120 VAL A CA 1
ATOM 887 C C . VAL A 1 120 ? -28.943 -15.855 -10.423 1.00 71.12 120 VAL A C 1
ATOM 889 O O . VAL A 1 120 ? -29.250 -15.585 -11.583 1.00 71.12 120 VAL A O 1
ATOM 892 N N . GLU A 1 121 ? -29.822 -15.791 -9.421 1.00 68.12 121 GLU A N 1
ATOM 893 C CA . GLU A 1 121 ? -31.227 -15.398 -9.589 1.00 68.12 121 GLU A CA 1
ATOM 894 C C . GLU A 1 121 ? -31.433 -13.876 -9.721 1.00 68.12 121 GLU A C 1
ATOM 896 O O . GLU A 1 121 ? -32.416 -13.447 -10.328 1.00 68.12 121 GLU A O 1
ATOM 901 N N . CYS A 1 122 ? -30.500 -13.062 -9.215 1.00 42.41 122 CYS A N 1
ATOM 902 C CA . CYS A 1 122 ? -30.486 -11.600 -9.346 1.00 42.41 122 CYS A CA 1
ATOM 903 C C . CYS A 1 122 ? -29.149 -11.110 -9.948 1.00 42.41 122 CYS A C 1
ATOM 905 O O . CYS A 1 122 ? -28.305 -10.610 -9.196 1.00 42.41 122 CYS A O 1
ATOM 907 N N . PRO A 1 123 ? -28.949 -11.260 -11.273 1.00 46.84 123 PRO A N 1
ATOM 908 C CA . PRO A 1 123 ? -27.721 -10.861 -11.964 1.00 46.84 123 PRO A CA 1
ATOM 909 C C . PRO A 1 123 ? -27.496 -9.343 -12.033 1.00 46.84 123 PRO A C 1
ATOM 911 O O . PRO A 1 123 ? -28.488 -8.575 -12.031 1.00 46.84 123 PRO A O 1
#

Radius of gyration: 17.12 Å; chains: 1; bounding box: 46×39×30 Å

Secondary structure (DSSP, 8-state):
------EEEEEETBTTTB-TT-HHHHHHHHHHHHHHHT--SSS-EEEEEE-SS-HHHHHHHHHHHHTT-HHHHHHHS-GGGS-EEEGGGTEEE-TTS-BHHHH-----HHHHHHHHHHHHH--

Organism: NCBI:txid3111310

Foldseek 3Di:
DPPFDEAEAEFEDPPTLFDPPCLVSVLVSLVVQVVQQPDPPTDGYHYEYAYLAAQVVVLVRLVSNCVPVCVSCVQSVHSCQDFYAYNRNPFTADHGSDTVVVVPDPDPPVVVVVVVVVVVVPD

pLDDT: mean 79.23, std 14.77, range [38.59, 95.75]